Protein AF-A0A7C1V155-F1 (afdb_monomer_lite)

Sequence (134 aa):
MKTSPPARLCLLMAATVILTLLPLVWGLAGCGATTTGSPPTPTLTPHPTSTPTPPPTSTPTPAFTPTPTPLPPDVNPLTGERVDDPSLLDRVPVAIKISNWPGQYVWPQAGIASADLIFEHYNEGWFATRWTAV

Foldseek 3Di:
DDDDPDPVVVVVVVVVVVVVPVVPPPPDDDDDDDDDDDDDDDDDDDDDDDDDDDDDDDDDDDDDDDDDDDQPLQAAPLQRDGDPDSVVNVDDDDWDKAWPPPVVVRPPDPPQVVFSDWDWDDDDDVPTIIITTD

Secondary structure (DSSP, 8-state):
---PPPHHHHHHHHHHHHHHHGGGSSS---------PPPPP-PPPPPPPPPPPPPPPPPPPPPPPPPPPPPPTTB-TTT--B-SSGGGGGSPP--EEEE--SHHHHPSPSSGGG-S-EEEEEEETTTEEEEEE-

pLDDT: mean 80.4, std 15.49, range [43.09, 97.25]

Structure (mmCIF, N/CA/C/O backbone):
data_AF-A0A7C1V155-F1
#
_entry.id   AF-A0A7C1V155-F1
#
loop_
_atom_site.group_PDB
_atom_site.id
_atom_site.type_symbol
_atom_site.label_atom_id
_atom_site.label_alt_id
_atom_site.label_comp_id
_atom_site.label_asym_id
_atom_site.label_entity_id
_atom_site.label_seq_id
_atom_site.pdbx_PDB_ins_code
_atom_site.Cartn_x
_atom_site.Cartn_y
_atom_site.Cartn_z
_atom_site.occupancy
_atom_site.B_iso_or_equiv
_atom_site.auth_seq_id
_atom_site.auth_comp_id
_atom_site.auth_asym_id
_atom_site.auth_atom_id
_atom_site.pdbx_PDB_model_num
ATOM 1 N N . MET A 1 1 ? 65.572 19.579 4.184 1.00 43.09 1 MET A N 1
ATOM 2 C CA . MET A 1 1 ? 65.392 21.037 4.360 1.00 43.09 1 MET A CA 1
ATOM 3 C C . MET A 1 1 ? 63.973 21.272 4.855 1.00 43.09 1 MET A C 1
ATOM 5 O O . MET A 1 1 ? 63.038 20.899 4.165 1.00 43.09 1 MET A O 1
ATOM 9 N N . LYS A 1 2 ? 63.811 21.745 6.095 1.00 44.72 2 LYS A N 1
ATOM 10 C CA . LYS A 1 2 ? 62.513 21.890 6.772 1.00 44.72 2 LYS A CA 1
ATOM 11 C C . LYS A 1 2 ? 61.978 23.290 6.465 1.00 44.72 2 LYS A C 1
ATOM 13 O O . LYS A 1 2 ? 62.520 24.269 6.965 1.00 44.72 2 LYS A O 1
ATOM 18 N N . THR A 1 3 ? 61.002 23.395 5.568 1.00 55.34 3 THR A N 1
ATOM 19 C CA . THR A 1 3 ? 60.432 24.679 5.141 1.00 55.34 3 THR A CA 1
ATOM 20 C C . THR A 1 3 ? 59.519 25.220 6.238 1.00 55.34 3 THR A C 1
ATOM 22 O O . THR A 1 3 ? 58.494 24.615 6.550 1.00 55.34 3 THR A O 1
ATOM 25 N N . SER A 1 4 ? 59.919 26.332 6.855 1.00 57.22 4 SER A N 1
ATOM 26 C CA . SER A 1 4 ? 59.101 27.067 7.824 1.00 57.22 4 SER A CA 1
ATOM 27 C C . SER A 1 4 ? 57.820 27.587 7.151 1.00 57.22 4 SER A C 1
ATOM 29 O O . SER A 1 4 ? 57.912 28.106 6.034 1.00 57.22 4 SER A O 1
ATOM 31 N N . PRO A 1 5 ? 56.633 27.461 7.775 1.00 63.50 5 PRO A N 1
ATOM 32 C CA . PRO A 1 5 ? 55.402 28.009 7.218 1.00 63.50 5 PRO A CA 1
ATOM 33 C C . PRO A 1 5 ? 55.453 29.550 7.167 1.00 63.50 5 PRO A C 1
ATOM 35 O O . PRO A 1 5 ? 56.058 30.186 8.034 1.00 63.50 5 PRO A O 1
ATOM 38 N N . PRO A 1 6 ? 54.824 30.182 6.158 1.00 69.06 6 PRO A N 1
ATOM 39 C CA . PRO A 1 6 ? 54.899 31.626 5.963 1.00 69.06 6 PRO A CA 1
ATOM 40 C C . PRO A 1 6 ? 54.200 32.368 7.110 1.00 69.06 6 PRO A C 1
ATOM 42 O O . PRO A 1 6 ? 53.073 32.038 7.476 1.00 69.06 6 PRO A O 1
ATOM 45 N N . ALA A 1 7 ? 54.840 33.417 7.637 1.00 66.06 7 ALA A N 1
ATOM 46 C CA . ALA A 1 7 ? 54.410 34.186 8.816 1.00 66.06 7 ALA A CA 1
ATOM 47 C C . ALA A 1 7 ? 52.937 34.656 8.794 1.00 66.06 7 ALA A C 1
ATOM 49 O O . ALA A 1 7 ? 52.319 34.829 9.842 1.00 66.06 7 ALA A O 1
ATOM 50 N N . ARG A 1 8 ? 52.350 34.810 7.600 1.00 61.00 8 ARG A N 1
ATOM 51 C CA . ARG A 1 8 ? 50.940 35.183 7.401 1.00 61.00 8 ARG A CA 1
ATOM 52 C C . ARG A 1 8 ? 49.957 34.100 7.863 1.00 61.00 8 ARG A C 1
ATOM 54 O O . ARG A 1 8 ? 48.886 34.437 8.351 1.00 61.00 8 ARG A O 1
ATOM 61 N N . LEU A 1 9 ? 50.332 32.823 7.766 1.00 64.06 9 LEU A N 1
ATOM 62 C CA . LEU A 1 9 ? 49.499 31.699 8.197 1.00 64.06 9 LEU A CA 1
ATOM 63 C C . LEU A 1 9 ? 49.481 31.563 9.729 1.00 64.06 9 LEU A C 1
ATOM 65 O O . LEU A 1 9 ? 48.423 31.336 10.306 1.00 64.06 9 LEU A O 1
ATOM 69 N N . CYS A 1 10 ? 50.614 31.795 10.403 1.00 60.66 10 CYS A N 1
ATOM 70 C CA . CYS A 1 10 ? 50.661 31.849 11.870 1.00 60.66 10 CYS A CA 1
ATOM 71 C C . CYS A 1 10 ? 49.853 33.024 12.438 1.00 60.66 10 CYS A C 1
ATOM 73 O O . CYS A 1 10 ? 49.185 32.866 13.457 1.00 60.66 10 CYS A O 1
ATOM 75 N N . LEU A 1 11 ? 49.885 34.187 11.776 1.00 62.94 11 LEU A N 1
ATOM 76 C CA . LEU A 1 11 ? 49.153 35.373 12.227 1.00 62.94 11 LEU A CA 1
ATOM 77 C C . LEU A 1 11 ? 47.628 35.173 12.143 1.00 62.94 11 LEU A C 1
ATOM 79 O O . LEU A 1 11 ? 46.904 35.556 13.060 1.00 62.94 11 LEU A O 1
ATOM 83 N N . LEU A 1 12 ? 47.154 34.523 11.075 1.00 64.62 12 LEU A N 1
ATOM 84 C CA . LEU A 1 12 ? 45.737 34.195 10.886 1.00 64.62 12 LEU A CA 1
ATOM 85 C C . LEU A 1 12 ? 45.245 33.155 11.903 1.00 64.62 12 LEU A C 1
ATOM 87 O O . LEU A 1 12 ? 44.173 33.334 12.473 1.00 64.62 12 LEU A O 1
ATOM 91 N N . MET A 1 13 ? 46.051 32.129 12.200 1.00 65.38 13 MET A N 1
ATOM 92 C CA . MET A 1 13 ? 45.716 31.119 13.215 1.00 65.38 13 MET A CA 1
ATOM 93 C C . MET A 1 13 ? 45.670 31.709 14.634 1.00 65.38 13 MET A C 1
ATOM 95 O O . MET A 1 13 ? 44.776 31.376 15.414 1.00 65.38 13 MET A O 1
ATOM 99 N N . ALA A 1 14 ? 46.588 32.623 14.968 1.00 61.97 14 ALA A N 1
ATOM 100 C CA . ALA A 1 14 ? 46.597 33.305 16.262 1.00 61.97 14 ALA A CA 1
ATOM 101 C C . ALA A 1 14 ? 45.353 34.193 16.460 1.00 61.97 14 ALA A C 1
ATOM 103 O O . ALA A 1 14 ? 44.764 34.190 17.541 1.00 61.97 14 ALA A O 1
ATOM 104 N N . ALA A 1 15 ? 44.909 34.897 15.413 1.00 63.12 15 ALA A N 1
ATOM 105 C CA . ALA A 1 15 ? 43.724 35.754 15.469 1.00 63.12 15 ALA A CA 1
ATOM 106 C C . ALA A 1 15 ? 42.427 34.959 15.716 1.00 63.12 15 ALA A C 1
ATOM 108 O O . ALA A 1 15 ? 41.595 35.379 16.520 1.00 63.12 15 ALA A O 1
ATOM 109 N N . THR A 1 16 ? 42.272 33.784 15.094 1.00 60.75 16 THR A N 1
ATOM 110 C CA . THR A 1 16 ? 41.103 32.914 15.310 1.00 60.75 16 THR A CA 1
ATOM 111 C C . THR A 1 16 ? 41.056 32.305 16.710 1.00 60.75 16 THR A C 1
ATOM 113 O O . THR A 1 16 ? 39.979 32.236 17.295 1.00 60.75 16 THR A O 1
ATOM 116 N N . VAL A 1 17 ? 42.203 31.933 17.292 1.00 60.94 17 VAL A N 1
ATOM 117 C CA . VAL A 1 17 ? 42.261 31.388 18.663 1.00 60.94 17 VAL A CA 1
ATOM 118 C C . VAL A 1 17 ? 41.890 32.456 19.699 1.00 60.94 17 VAL A C 1
ATOM 120 O O . VAL A 1 17 ? 41.119 32.178 20.619 1.00 60.94 17 VAL A O 1
ATOM 123 N N . ILE A 1 18 ? 42.360 33.696 19.520 1.00 60.53 18 ILE A N 1
ATOM 124 C CA . ILE A 1 18 ? 42.034 34.823 20.412 1.00 60.53 18 ILE A CA 1
ATOM 125 C C . ILE A 1 18 ? 40.536 35.162 20.351 1.00 60.53 18 ILE A C 1
ATOM 127 O O . 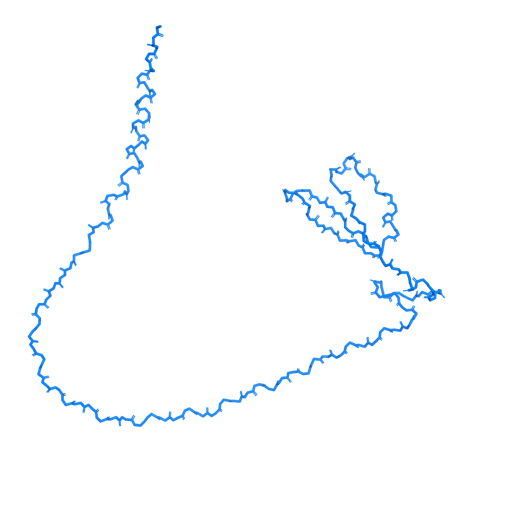ILE A 1 18 ? 39.919 35.393 21.390 1.00 60.53 18 ILE A O 1
ATOM 131 N N . LEU A 1 19 ? 39.924 35.123 19.160 1.00 58.81 19 LEU A N 1
ATOM 132 C CA . LEU A 1 19 ? 38.504 35.444 18.980 1.00 58.81 19 LEU A CA 1
ATOM 133 C C . LEU A 1 19 ? 37.567 34.399 19.619 1.00 58.81 19 LEU A C 1
ATOM 135 O O . LEU A 1 19 ? 36.478 34.748 20.067 1.00 58.81 19 LEU A O 1
ATOM 139 N N . THR A 1 20 ? 37.997 33.136 19.720 1.00 60.22 20 THR A N 1
ATOM 140 C CA . THR A 1 20 ? 37.206 32.058 20.347 1.00 60.22 20 THR A CA 1
ATOM 141 C C . THR A 1 20 ? 37.370 31.937 21.865 1.00 60.22 20 THR A C 1
ATOM 143 O O . THR A 1 20 ? 36.536 31.308 22.508 1.00 60.22 20 THR A O 1
ATOM 146 N N . LEU A 1 21 ? 38.411 32.534 22.460 1.00 56.19 21 LEU A N 1
ATOM 147 C CA . LEU A 1 21 ? 38.689 32.430 23.903 1.00 56.19 21 LEU A CA 1
ATOM 148 C C . LEU A 1 21 ? 38.106 33.586 24.738 1.00 56.19 21 LEU A C 1
ATOM 150 O O . LEU A 1 21 ? 37.981 33.454 25.955 1.00 56.19 21 LEU A O 1
ATOM 154 N N . LEU A 1 22 ? 37.704 34.697 24.110 1.00 58.53 22 LEU A N 1
ATOM 155 C CA . LEU A 1 22 ? 37.162 35.868 24.812 1.00 58.53 22 LEU A CA 1
ATOM 156 C C . LEU A 1 22 ? 35.783 35.692 25.496 1.00 58.53 22 LEU A C 1
ATOM 158 O O . LEU A 1 22 ? 35.579 36.346 26.519 1.00 58.53 22 LEU A O 1
ATOM 162 N N . PRO A 1 23 ? 34.836 34.847 25.037 1.00 55.00 23 PRO A N 1
ATOM 163 C CA . PRO A 1 23 ? 33.550 34.703 25.728 1.00 55.00 23 PRO A CA 1
ATOM 164 C C . PRO A 1 23 ? 33.573 33.739 26.932 1.00 55.00 23 PRO A C 1
ATOM 166 O O . PRO A 1 23 ? 32.577 33.646 27.644 1.00 55.00 23 PRO A O 1
ATOM 169 N N . LEU A 1 24 ? 34.688 33.045 27.214 1.00 53.03 24 LEU A N 1
ATOM 170 C CA . LEU A 1 24 ? 34.780 32.063 28.311 1.00 53.03 24 LEU A CA 1
ATOM 171 C C . LEU A 1 24 ? 35.110 32.689 29.687 1.00 53.03 24 LEU A C 1
ATOM 173 O O . LEU A 1 24 ? 35.006 32.021 30.712 1.00 53.03 24 LEU A O 1
ATOM 177 N N . VAL A 1 25 ? 35.482 33.975 29.740 1.00 57.62 25 VAL A N 1
ATOM 178 C CA . VAL A 1 25 ? 36.028 34.629 30.954 1.00 57.62 25 VAL A CA 1
ATOM 179 C C . VAL A 1 25 ? 34.992 35.466 31.733 1.00 57.62 25 VAL A C 1
ATOM 181 O O . VAL A 1 25 ? 35.276 35.937 32.829 1.00 57.62 25 VAL A O 1
ATOM 184 N N . TRP A 1 26 ? 33.757 35.617 31.244 1.00 56.62 26 TRP A N 1
ATOM 185 C CA . TRP A 1 26 ? 32.730 36.467 31.886 1.00 56.62 26 TRP A CA 1
ATOM 186 C C . TRP A 1 26 ? 31.637 35.724 32.674 1.00 56.62 26 TRP A C 1
ATOM 188 O O . TRP A 1 26 ? 30.650 36.327 33.084 1.00 56.62 26 TRP A O 1
ATOM 198 N N . GLY A 1 27 ? 31.813 34.427 32.943 1.00 58.34 27 GLY A N 1
ATOM 199 C CA . GLY A 1 27 ? 30.792 33.596 33.595 1.00 58.34 27 GLY A CA 1
ATOM 200 C C . GLY A 1 27 ? 30.803 33.524 35.131 1.00 58.34 27 GLY A C 1
ATOM 201 O O . GLY A 1 27 ? 29.938 32.853 35.684 1.00 58.34 27 GLY A O 1
ATOM 202 N N . LEU A 1 28 ? 31.746 34.150 35.847 1.00 61.31 28 LEU A N 1
ATOM 203 C CA . LEU A 1 28 ? 31.857 33.993 37.309 1.00 61.31 28 LEU A CA 1
ATOM 204 C C . LEU A 1 28 ? 31.858 35.335 38.052 1.00 61.31 28 LEU A C 1
ATOM 206 O O . LEU A 1 28 ? 32.905 35.856 38.422 1.00 61.31 28 LEU A O 1
ATOM 210 N N . ALA A 1 29 ? 30.665 35.865 38.323 1.00 59.09 29 ALA A N 1
ATOM 211 C CA . ALA A 1 29 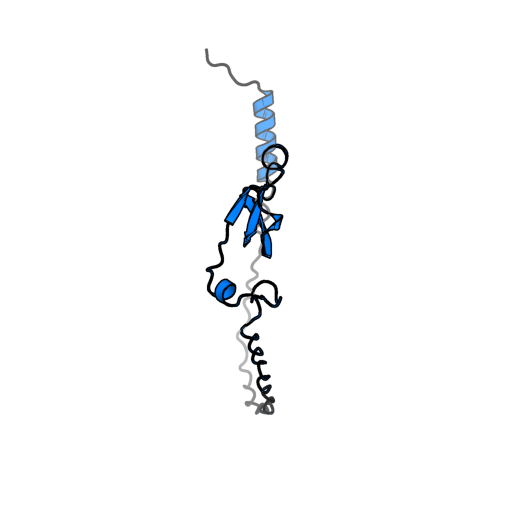? 30.464 36.934 39.303 1.00 59.09 29 ALA A CA 1
ATOM 212 C C . ALA A 1 29 ? 29.092 36.799 39.990 1.00 59.09 29 ALA A C 1
ATOM 214 O O . ALA A 1 29 ? 28.200 37.624 39.817 1.00 59.09 29 ALA A O 1
ATOM 215 N N . GLY A 1 30 ? 28.915 35.726 40.766 1.00 51.09 30 GLY A N 1
ATOM 216 C CA . GLY A 1 30 ? 27.822 35.595 41.734 1.00 51.09 30 GLY A CA 1
ATOM 217 C C . GLY A 1 30 ? 28.338 35.931 43.130 1.00 51.09 30 GLY A C 1
ATOM 218 O O . GLY A 1 30 ? 28.955 35.089 43.776 1.00 51.09 30 GLY A O 1
ATOM 219 N N . CYS A 1 31 ? 28.144 37.173 43.572 1.00 55.81 31 CYS A N 1
ATOM 220 C CA . CYS A 1 31 ? 28.574 37.651 44.884 1.00 55.81 31 CYS A CA 1
ATOM 221 C C . CYS A 1 31 ? 27.628 37.114 45.972 1.00 55.81 31 CYS A C 1
ATOM 223 O O . CYS A 1 31 ? 26.437 37.425 45.972 1.00 55.81 31 CYS A O 1
ATOM 225 N N . GLY A 1 32 ? 28.149 36.291 46.882 1.00 58.03 32 GLY A N 1
ATOM 226 C CA . GLY A 1 32 ? 27.426 35.813 48.057 1.00 58.03 32 GLY A CA 1
ATOM 227 C C . GLY A 1 32 ? 27.458 36.855 49.171 1.00 58.03 32 GLY A C 1
ATOM 228 O O . GLY A 1 32 ? 28.510 37.108 49.750 1.00 58.03 32 GLY A O 1
ATOM 229 N N . ALA A 1 33 ? 26.307 37.442 49.492 1.00 57.31 33 ALA A N 1
ATOM 230 C CA . ALA A 1 33 ? 26.134 38.234 50.703 1.00 57.31 33 ALA A CA 1
ATOM 231 C C . ALA A 1 33 ? 25.604 37.326 51.823 1.00 57.31 33 ALA A C 1
ATOM 233 O O . ALA A 1 33 ? 24.427 36.976 51.848 1.00 57.31 33 ALA A O 1
ATOM 234 N N . THR A 1 34 ? 26.469 36.930 52.757 1.00 54.16 34 THR A N 1
ATOM 235 C CA . THR A 1 34 ? 26.044 36.326 54.026 1.00 54.16 34 THR A CA 1
ATOM 236 C C . THR A 1 34 ? 25.777 37.433 55.038 1.00 54.16 34 THR A C 1
ATOM 238 O O . THR A 1 34 ? 26.703 37.974 55.641 1.00 54.16 34 THR A O 1
ATOM 241 N N . THR A 1 35 ? 24.506 37.785 55.221 1.00 54.34 35 THR A N 1
ATOM 242 C CA . THR A 1 35 ? 24.052 38.632 56.329 1.00 54.34 35 THR A CA 1
ATOM 243 C C . THR A 1 35 ? 23.811 37.755 57.556 1.00 54.34 35 THR A C 1
ATOM 245 O O . THR A 1 35 ? 22.903 36.927 57.568 1.00 54.34 35 THR A O 1
ATOM 248 N N . THR A 1 36 ? 24.621 37.937 58.599 1.00 57.44 36 THR A N 1
ATOM 249 C CA . THR A 1 36 ? 24.396 37.345 59.924 1.00 57.44 36 THR A CA 1
ATOM 250 C C . THR A 1 36 ? 23.190 38.026 60.574 1.00 57.44 36 THR A C 1
ATOM 252 O O . THR A 1 36 ? 23.284 39.159 61.041 1.00 57.44 36 THR A O 1
ATOM 255 N N . GLY A 1 37 ? 22.039 37.352 60.552 1.00 63.12 37 GLY A N 1
ATOM 256 C CA . GLY A 1 37 ? 20.806 37.789 61.209 1.00 63.12 37 GLY A CA 1
ATOM 257 C C . GLY A 1 37 ? 20.726 37.327 62.667 1.00 63.12 37 GLY A C 1
ATOM 258 O O . GLY A 1 37 ? 21.080 36.196 62.989 1.00 63.12 37 GLY A O 1
ATOM 259 N N . SER A 1 38 ? 20.254 38.227 63.533 1.00 61.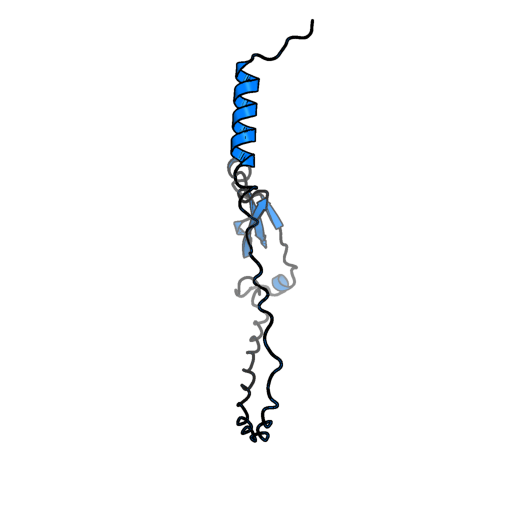69 38 SER A N 1
ATOM 260 C CA . SER A 1 38 ? 19.938 38.014 64.956 1.00 61.69 38 SER A CA 1
ATOM 261 C C . SER A 1 38 ? 18.978 36.826 65.175 1.00 61.69 38 SER A C 1
ATOM 263 O O . SER A 1 38 ? 18.128 36.587 64.312 1.00 61.69 38 SER A O 1
ATOM 265 N N . PRO A 1 39 ? 19.056 36.088 66.303 1.00 68.81 39 PRO A N 1
ATOM 266 C CA . PRO A 1 39 ? 18.163 34.960 66.557 1.00 68.81 39 PRO A CA 1
ATOM 267 C C . PRO A 1 39 ? 16.685 35.399 66.590 1.00 68.81 39 PRO A C 1
ATOM 269 O O . PRO A 1 39 ? 16.365 36.423 67.202 1.00 68.81 39 PRO A O 1
ATOM 272 N N . PRO A 1 40 ? 15.771 34.647 65.943 1.00 65.50 40 PRO A N 1
ATOM 273 C CA . PRO A 1 40 ? 14.361 35.004 65.898 1.00 65.50 40 PRO A CA 1
ATOM 274 C C . PRO A 1 40 ? 13.719 34.882 67.284 1.00 65.50 40 PRO A C 1
ATOM 276 O O . PRO A 1 40 ? 13.910 33.901 68.003 1.00 65.50 40 PRO A O 1
ATOM 279 N N . THR A 1 41 ? 12.920 35.883 67.646 1.00 74.75 41 THR A N 1
ATOM 280 C CA . THR A 1 41 ? 12.022 35.846 68.805 1.00 74.75 41 THR A CA 1
ATOM 281 C C . THR A 1 41 ? 10.994 34.718 68.622 1.00 74.75 41 THR A C 1
ATOM 283 O O . THR A 1 41 ? 10.439 34.590 67.525 1.00 74.75 41 THR A O 1
ATOM 286 N N . PRO A 1 42 ? 10.703 33.899 69.654 1.00 62.72 42 PRO A N 1
ATOM 287 C CA . PRO A 1 42 ? 9.702 32.843 69.545 1.00 62.72 42 PRO A CA 1
ATOM 288 C C . PRO A 1 42 ? 8.342 33.455 69.193 1.00 62.72 42 PRO A C 1
ATOM 290 O O . PRO A 1 42 ? 7.774 34.237 69.952 1.00 62.72 42 PRO A O 1
ATOM 293 N N . THR A 1 43 ? 7.846 33.115 68.007 1.00 73.44 43 THR A N 1
ATOM 294 C CA . THR A 1 43 ? 6.537 33.541 67.509 1.00 73.44 43 THR A CA 1
ATOM 295 C C . THR A 1 43 ? 5.528 32.444 67.831 1.00 73.44 43 THR A C 1
ATOM 297 O O . THR A 1 43 ? 5.794 31.269 67.573 1.00 73.44 43 THR A O 1
ATOM 300 N N . LEU A 1 44 ? 4.386 32.814 68.419 1.00 71.06 44 LEU A N 1
ATOM 301 C CA . LEU A 1 44 ? 3.300 31.880 68.719 1.00 71.06 44 LEU A CA 1
ATOM 302 C C . LEU A 1 44 ? 2.839 31.199 67.425 1.00 71.06 44 LEU A C 1
ATOM 304 O O . LEU A 1 44 ? 2.479 31.864 66.454 1.00 71.06 44 LEU A O 1
ATOM 308 N N . THR A 1 45 ? 2.880 29.869 67.409 1.00 74.81 45 THR A N 1
ATOM 309 C CA . THR A 1 45 ? 2.483 29.065 66.254 1.00 74.81 45 THR A CA 1
ATOM 310 C C . THR A 1 45 ? 0.969 29.196 66.049 1.00 74.81 45 THR A C 1
ATOM 312 O O . THR A 1 45 ? 0.219 28.950 66.997 1.00 74.81 45 THR A O 1
ATOM 315 N N . PRO A 1 46 ? 0.484 29.596 64.859 1.00 73.25 46 PRO A N 1
ATOM 316 C CA . PRO A 1 46 ? -0.948 29.679 64.610 1.00 73.25 46 PRO A CA 1
ATOM 317 C C . PRO A 1 46 ? -1.582 28.286 64.694 1.00 73.25 46 PRO A C 1
ATOM 319 O O . PRO A 1 46 ? -1.020 27.295 64.226 1.00 73.25 46 PRO A O 1
ATOM 322 N N . HIS A 1 47 ? -2.761 28.221 65.311 1.00 78.50 47 HIS A N 1
ATOM 323 C CA . HIS A 1 47 ? -3.560 27.003 65.407 1.00 78.50 47 HIS A CA 1
ATOM 324 C C . HIS A 1 47 ? -3.937 26.504 63.999 1.00 78.50 47 HIS A C 1
ATOM 326 O O . HIS A 1 47 ? -4.287 27.330 63.152 1.00 78.50 47 HIS A O 1
ATOM 332 N N . PRO A 1 48 ? -3.901 25.186 63.721 1.00 74.00 48 PRO A N 1
ATOM 333 C CA . PRO A 1 48 ? -4.264 24.662 62.410 1.00 74.00 48 PRO A CA 1
ATOM 334 C C . PRO A 1 48 ? -5.714 25.021 62.069 1.00 74.00 48 PRO A C 1
ATOM 336 O O . PRO A 1 48 ? -6.648 24.701 62.808 1.00 74.00 48 PRO A O 1
ATOM 339 N N . THR A 1 49 ? -5.898 25.704 60.943 1.00 79.56 49 THR A N 1
ATOM 340 C CA . THR A 1 49 ? -7.215 25.997 60.374 1.00 79.56 49 THR A CA 1
ATOM 341 C C . THR A 1 49 ? -7.685 24.778 59.587 1.00 79.56 49 THR A C 1
ATOM 343 O O . THR A 1 49 ? -6.962 24.277 58.723 1.00 79.56 49 THR A O 1
ATOM 346 N N . SER A 1 50 ? -8.891 24.282 59.868 1.00 77.38 50 SER A N 1
ATOM 347 C CA . SER A 1 50 ? -9.494 23.206 59.081 1.00 77.38 50 SER A CA 1
ATOM 348 C C . SER A 1 50 ? -9.718 23.686 57.644 1.00 77.38 50 SER A C 1
ATOM 350 O O . SER A 1 50 ? -10.422 24.662 57.392 1.00 77.38 50 SER A O 1
ATOM 352 N N . THR A 1 51 ? -9.076 23.017 56.688 1.00 82.31 51 THR A N 1
ATOM 353 C CA . THR A 1 51 ? -9.270 23.290 55.259 1.00 82.31 51 THR A CA 1
ATOM 354 C C . THR A 1 51 ? -10.507 22.520 54.784 1.00 82.31 51 THR A C 1
ATOM 356 O O . THR A 1 51 ? -10.595 21.321 55.064 1.00 82.31 51 THR A O 1
ATOM 359 N N . PRO A 1 52 ? -11.478 23.156 54.099 1.00 81.06 52 PRO A N 1
ATOM 360 C CA . PRO A 1 52 ? -12.641 22.452 53.571 1.00 81.06 52 PRO A CA 1
ATOM 361 C C . PRO A 1 52 ? -12.210 21.425 52.517 1.00 81.06 52 PRO A C 1
ATOM 363 O O . PRO A 1 52 ? -11.392 21.712 51.643 1.00 81.06 52 PRO A O 1
ATOM 366 N N . THR A 1 53 ? -12.759 20.215 52.601 1.00 84.38 53 THR A N 1
ATOM 367 C CA . THR A 1 53 ? -12.524 19.153 51.615 1.00 84.38 53 THR A CA 1
ATOM 368 C C . THR A 1 53 ? -13.204 19.522 50.291 1.00 84.38 53 THR A C 1
ATOM 370 O O . THR A 1 53 ? -14.370 19.926 50.319 1.00 84.38 53 THR A O 1
ATOM 373 N N . PRO A 1 54 ? -12.522 19.410 49.133 1.00 82.88 54 PRO A N 1
ATOM 374 C CA . PRO A 1 54 ? -13.145 19.702 47.848 1.00 82.88 54 PRO A CA 1
ATOM 375 C C . PRO A 1 54 ? -14.299 18.724 47.563 1.00 82.88 54 PRO A C 1
ATOM 377 O O . PRO A 1 54 ? -14.233 17.560 47.970 1.00 82.88 54 PRO A O 1
ATOM 380 N N . PRO A 1 55 ? -15.35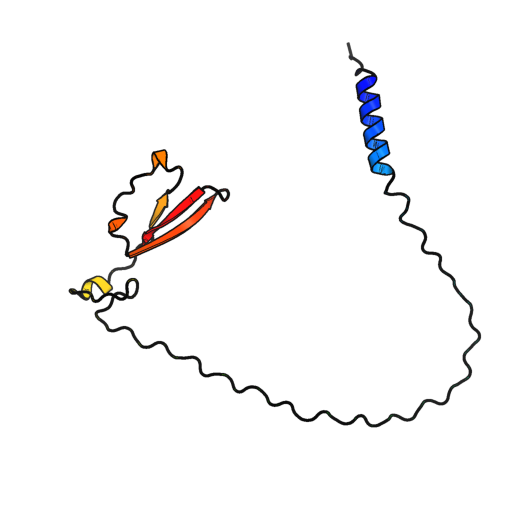8 19.174 46.866 1.00 86.19 55 PRO A N 1
ATOM 381 C CA . PRO A 1 55 ? -16.451 18.300 46.461 1.00 86.19 55 PRO A CA 1
ATOM 382 C C . PRO A 1 55 ? -15.953 17.217 45.487 1.00 86.19 55 PRO A C 1
ATOM 384 O O . PRO A 1 55 ? -14.981 17.445 44.762 1.00 86.19 55 PRO A O 1
ATOM 387 N N . PRO A 1 56 ? -16.609 16.043 45.439 1.00 82.69 56 PRO A N 1
ATOM 388 C CA . PRO A 1 56 ? -16.232 14.983 44.514 1.00 82.69 56 PRO A CA 1
ATOM 389 C C . PRO A 1 56 ? -16.404 15.444 43.061 1.00 82.69 56 PRO A C 1
ATOM 391 O O . PRO A 1 56 ? -17.472 15.908 42.662 1.00 82.69 56 PRO A O 1
ATOM 394 N N . THR A 1 57 ? -15.351 15.295 42.261 1.00 85.31 57 THR A N 1
ATOM 395 C CA . THR A 1 57 ? -15.372 15.571 40.821 1.00 85.31 57 THR A CA 1
ATOM 396 C C . THR A 1 57 ? -16.083 14.432 40.088 1.00 85.31 57 THR A C 1
ATOM 398 O O . THR A 1 57 ? -15.787 13.259 40.327 1.00 85.31 57 THR A O 1
ATOM 401 N N . SER A 1 58 ? -17.012 14.745 39.181 1.00 83.31 58 SER A N 1
ATOM 402 C CA . SER A 1 58 ? -17.637 13.729 38.330 1.00 83.31 58 SER A CA 1
ATOM 403 C C . SER A 1 58 ? -16.582 13.080 37.431 1.00 83.31 58 SER A C 1
ATOM 405 O O . SER A 1 58 ? -15.813 13.751 36.746 1.00 83.31 58 SER A O 1
ATOM 407 N N . THR A 1 59 ? -16.522 11.750 37.453 1.00 84.19 59 THR A N 1
ATOM 408 C CA . THR A 1 59 ? -15.648 10.986 36.555 1.00 84.19 59 THR A CA 1
ATOM 409 C C . THR A 1 59 ? -16.350 10.856 35.200 1.00 84.19 59 THR A C 1
ATOM 411 O O . THR A 1 59 ? -17.525 10.479 35.185 1.00 84.19 59 THR A O 1
ATOM 414 N N . PRO A 1 60 ? -15.693 11.167 34.067 1.00 81.75 60 PRO A N 1
ATOM 415 C CA . PRO A 1 60 ? -16.300 10.982 32.755 1.00 81.75 60 PRO A CA 1
ATOM 416 C C . PRO A 1 60 ? -16.615 9.500 32.538 1.00 81.75 60 PRO A C 1
ATOM 418 O O . PRO A 1 60 ? -15.767 8.631 32.746 1.00 81.75 60 PRO A O 1
ATOM 421 N N . THR A 1 61 ? -17.847 9.205 32.128 1.00 83.50 61 THR A N 1
ATOM 422 C CA . THR A 1 61 ? -18.232 7.856 31.713 1.00 83.50 61 THR A CA 1
ATOM 423 C C . THR A 1 61 ? -17.456 7.499 30.441 1.00 83.50 61 THR A C 1
ATOM 425 O O . THR A 1 61 ? -17.426 8.319 29.519 1.00 83.50 61 THR A O 1
ATOM 428 N N . PRO A 1 62 ? -16.810 6.322 30.360 1.00 81.69 62 PRO A N 1
ATOM 429 C CA . PRO A 1 62 ? -16.110 5.913 29.149 1.00 81.69 62 PRO A CA 1
ATOM 430 C C . PRO A 1 62 ? -17.083 5.885 27.964 1.00 81.69 62 PRO A C 1
ATOM 432 O O . PRO A 1 62 ? -18.168 5.308 28.051 1.00 81.69 62 PRO A O 1
ATOM 435 N N . ALA A 1 63 ? -16.700 6.542 26.869 1.00 82.56 63 ALA A N 1
ATOM 436 C CA . ALA A 1 63 ? -17.467 6.524 25.632 1.00 82.56 63 ALA A CA 1
ATOM 437 C C . ALA A 1 63 ? -17.466 5.109 25.035 1.00 82.56 63 ALA A C 1
ATOM 439 O O . ALA A 1 63 ? -16.441 4.426 25.048 1.00 82.56 63 ALA A O 1
ATOM 440 N N . PHE A 1 64 ? -18.608 4.674 24.500 1.00 81.44 64 PHE A N 1
ATOM 441 C CA . PHE A 1 64 ? -18.699 3.407 23.780 1.00 81.44 64 PHE A CA 1
ATOM 442 C C . PHE A 1 64 ? -17.807 3.446 22.536 1.00 81.44 64 PHE A C 1
ATOM 444 O O . PHE A 1 64 ? -17.976 4.306 21.670 1.00 81.44 64 PHE A O 1
ATOM 451 N N . THR A 1 65 ? -16.878 2.499 22.431 1.00 83.38 65 THR A N 1
ATOM 452 C CA . THR A 1 65 ? -16.110 2.283 21.204 1.00 83.38 65 THR A CA 1
ATOM 453 C C . THR A 1 65 ? -17.030 1.625 20.171 1.00 83.38 65 THR A C 1
ATOM 455 O O . THR A 1 65 ? -17.587 0.562 20.464 1.00 83.38 65 THR A O 1
ATOM 458 N N . PRO A 1 66 ? -17.231 2.211 18.977 1.00 82.19 66 PRO A N 1
ATOM 459 C CA . PRO A 1 66 ? -18.022 1.563 17.939 1.00 82.19 66 PRO A CA 1
ATOM 460 C C . PRO A 1 66 ? -17.374 0.231 17.548 1.00 82.19 66 PRO A C 1
ATOM 462 O O . PRO A 1 66 ? -16.160 0.146 17.367 1.00 82.19 66 PRO A O 1
ATOM 465 N N . THR A 1 67 ? 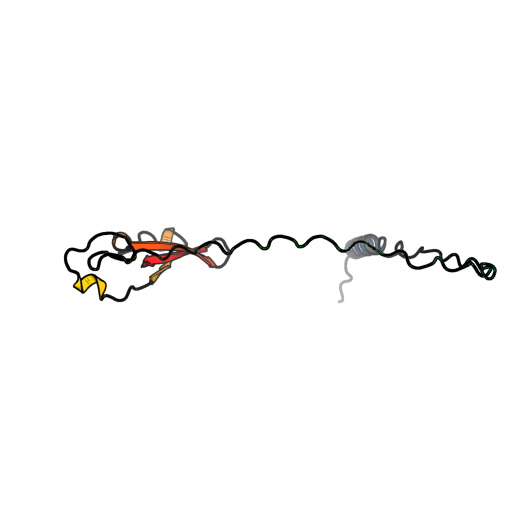-18.191 -0.814 17.424 1.00 84.44 67 THR A N 1
ATOM 466 C CA . THR A 1 67 ? -17.742 -2.092 16.859 1.00 84.44 67 THR A CA 1
ATOM 467 C C . THR A 1 67 ? -17.809 -1.986 15.335 1.00 84.44 67 THR A C 1
ATOM 469 O O . THR A 1 67 ? -18.837 -1.533 14.826 1.00 84.44 67 THR A O 1
ATOM 472 N N . PRO A 1 68 ? -16.752 -2.359 14.593 1.00 82.25 68 PRO A N 1
ATOM 473 C CA . PRO A 1 68 ? -16.790 -2.328 13.138 1.00 82.25 68 PRO A CA 1
ATOM 474 C C . PRO A 1 68 ? -17.855 -3.296 12.614 1.00 82.25 68 PRO A C 1
ATOM 476 O O . PRO A 1 68 ? -17.938 -4.445 13.051 1.00 82.25 68 PRO A O 1
ATOM 479 N N . THR A 1 69 ? -18.670 -2.826 11.672 1.00 85.75 69 THR A N 1
ATOM 480 C CA . THR A 1 69 ? -19.606 -3.682 10.940 1.00 85.75 69 THR A CA 1
ATOM 481 C C . THR A 1 69 ? -18.808 -4.718 10.140 1.00 85.75 69 THR A C 1
ATOM 483 O O . THR A 1 69 ? -17.877 -4.323 9.434 1.00 85.75 69 THR A O 1
ATOM 486 N N . PRO A 1 70 ? -19.139 -6.020 10.219 1.00 87.56 70 PRO A N 1
ATOM 487 C CA . PRO A 1 70 ? -18.483 -7.039 9.406 1.00 87.56 70 PRO A CA 1
ATOM 488 C C . PRO A 1 70 ? -18.637 -6.737 7.913 1.00 87.56 70 PRO A C 1
ATOM 490 O O . PRO A 1 70 ? -19.722 -6.358 7.464 1.00 87.56 70 PRO A O 1
ATOM 493 N N . LEU A 1 71 ? -17.562 -6.925 7.147 1.00 88.19 71 LEU A N 1
ATOM 494 C CA . LEU A 1 71 ? -17.619 -6.832 5.690 1.00 88.19 71 LEU A CA 1
ATOM 495 C C . LEU A 1 71 ? -18.435 -8.013 5.127 1.00 88.19 71 LEU A C 1
ATOM 497 O O . LEU A 1 71 ? -18.345 -9.118 5.674 1.00 88.19 71 LEU A O 1
ATOM 501 N N . PRO A 1 72 ? -19.229 -7.820 4.057 1.00 93.06 72 PRO A N 1
ATOM 502 C CA . PRO A 1 72 ? -19.863 -8.934 3.359 1.00 93.06 72 PRO A CA 1
ATOM 503 C C . PRO A 1 72 ? -18.821 -9.938 2.835 1.00 93.06 72 PRO A C 1
ATOM 505 O O . PRO A 1 72 ? -17.701 -9.541 2.513 1.00 93.06 72 PRO A O 1
ATOM 508 N N . PRO A 1 73 ? -19.175 -11.231 2.724 1.00 92.56 73 PRO A N 1
ATOM 509 C CA . PRO A 1 73 ? -18.226 -12.284 2.362 1.00 92.56 73 PRO A CA 1
ATOM 510 C C . PRO A 1 73 ? -17.728 -12.199 0.913 1.00 92.56 73 PRO A C 1
ATOM 512 O O . PRO A 1 73 ? -16.769 -12.876 0.577 1.00 92.56 73 PRO A O 1
ATOM 515 N N . ASP A 1 74 ? -18.380 -11.408 0.060 1.00 95.19 74 ASP A N 1
ATOM 516 C CA . ASP A 1 74 ? -18.057 -11.207 -1.354 1.00 95.19 74 ASP A CA 1
ATOM 517 C C . ASP A 1 74 ? -17.332 -9.877 -1.621 1.00 95.19 74 ASP A C 1
ATOM 519 O O . ASP A 1 74 ? -17.256 -9.445 -2.767 1.00 95.19 74 ASP A O 1
ATOM 523 N N . VAL A 1 75 ? -16.820 -9.205 -0.584 1.00 95.75 75 VAL A N 1
ATOM 524 C CA . VAL A 1 75 ? -16.166 -7.894 -0.703 1.00 95.75 75 VAL A CA 1
ATOM 525 C C . VAL A 1 75 ? -14.672 -7.997 -0.402 1.00 95.75 75 VAL A C 1
ATOM 527 O O . VAL A 1 75 ? -14.276 -8.498 0.650 1.00 95.75 75 VAL A O 1
ATOM 530 N N . ASN A 1 76 ? -13.837 -7.475 -1.306 1.00 94.81 76 ASN A N 1
ATOM 531 C CA . ASN A 1 76 ? -12.392 -7.389 -1.104 1.00 94.81 76 ASN A CA 1
ATOM 532 C C . ASN A 1 76 ? -12.087 -6.396 0.038 1.00 94.81 76 ASN A C 1
ATOM 534 O O . ASN A 1 76 ? -12.480 -5.230 -0.046 1.00 94.81 76 ASN A O 1
ATOM 538 N N . PRO A 1 77 ? -11.373 -6.810 1.102 1.00 92.56 77 PRO A N 1
ATOM 539 C CA . PRO A 1 77 ? -11.071 -5.935 2.232 1.00 92.56 77 PRO A CA 1
ATOM 540 C C . PRO A 1 77 ? -10.104 -4.788 1.898 1.00 92.56 77 PRO A C 1
ATOM 542 O O . PRO A 1 77 ? -10.045 -3.825 2.659 1.00 92.56 77 PRO A O 1
ATOM 545 N N . LEU A 1 78 ? -9.343 -4.875 0.801 1.00 94.00 78 LEU A N 1
ATOM 546 C CA . LEU 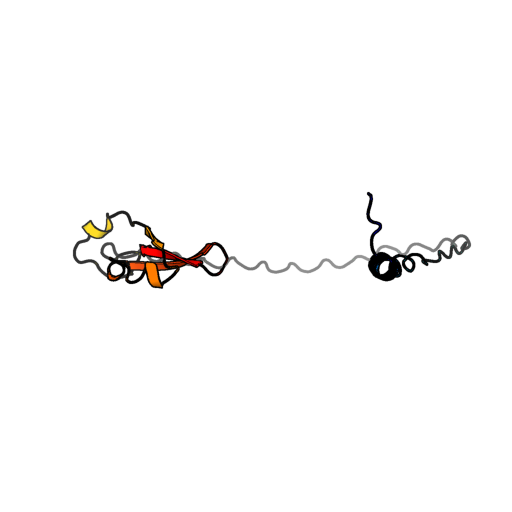A 1 78 ? -8.377 -3.853 0.386 1.00 94.00 78 LEU A CA 1
ATOM 547 C C . LEU A 1 78 ? -9.012 -2.748 -0.463 1.00 94.00 78 LEU A C 1
ATOM 549 O O . LEU A 1 78 ? -8.642 -1.585 -0.316 1.00 94.00 78 LEU A O 1
ATOM 553 N N . THR A 1 79 ? -9.970 -3.100 -1.324 1.00 93.69 79 THR A N 1
ATOM 554 C CA . THR A 1 79 ? -10.602 -2.160 -2.268 1.00 93.69 79 THR A CA 1
ATOM 555 C C . THR A 1 79 ? -12.025 -1.770 -1.870 1.00 93.69 79 THR A C 1
ATOM 557 O O . THR A 1 79 ? -12.510 -0.713 -2.266 1.00 93.69 79 THR A O 1
ATOM 560 N N . GLY A 1 80 ? -12.711 -2.598 -1.076 1.00 93.62 80 GLY A N 1
ATOM 561 C CA . GLY A 1 80 ? -14.131 -2.436 -0.756 1.00 93.62 80 GLY A CA 1
ATOM 562 C C . GLY A 1 80 ? -15.076 -2.807 -1.905 1.00 93.62 80 GLY A C 1
ATOM 563 O O . GLY A 1 80 ? -16.285 -2.596 -1.793 1.00 93.62 80 GLY A O 1
ATOM 564 N N . GLU A 1 81 ? -14.554 -3.363 -3.000 1.00 94.25 81 GLU A N 1
ATOM 565 C CA . GLU A 1 81 ? -15.341 -3.778 -4.161 1.00 94.25 81 GLU A CA 1
ATOM 566 C C . GLU A 1 81 ? -15.868 -5.206 -4.008 1.00 94.25 81 GLU A C 1
ATOM 568 O O . GLU A 1 81 ? -15.248 -6.051 -3.356 1.00 94.25 81 GLU A O 1
ATOM 573 N N . ARG A 1 82 ? -17.021 -5.484 -4.631 1.00 95.75 82 ARG A N 1
ATOM 574 C CA . ARG A 1 82 ? -17.535 -6.853 -4.736 1.00 95.75 82 ARG A CA 1
ATOM 575 C C . ARG A 1 82 ? -16.748 -7.639 -5.771 1.00 95.75 82 ARG A C 1
ATOM 577 O O . ARG A 1 82 ? -16.433 -7.118 -6.836 1.00 95.75 82 ARG A O 1
ATOM 584 N N . VAL A 1 83 ? -16.498 -8.902 -5.465 1.00 94.88 83 VAL A N 1
ATOM 585 C CA . VAL A 1 83 ? -15.766 -9.822 -6.328 1.00 94.88 83 VAL A CA 1
ATOM 586 C C . VAL A 1 83 ? -16.715 -10.897 -6.854 1.00 94.88 83 VAL A C 1
ATOM 588 O O . VAL A 1 83 ? -17.439 -11.516 -6.078 1.00 94.88 83 VAL A O 1
ATOM 591 N N . ASP A 1 84 ? -16.697 -11.134 -8.169 1.00 94.94 84 ASP A N 1
ATOM 592 C CA . ASP A 1 84 ? -17.571 -12.125 -8.820 1.00 94.94 84 ASP A CA 1
ATOM 593 C C . ASP A 1 84 ? -17.260 -13.570 -8.390 1.00 94.94 84 ASP A C 1
ATOM 595 O O . ASP A 1 84 ? -18.165 -14.393 -8.252 1.00 94.94 84 ASP A O 1
ATOM 599 N N . ASP A 1 85 ? -15.978 -13.878 -8.174 1.00 95.44 85 ASP A N 1
ATOM 600 C CA . ASP A 1 85 ? -15.492 -15.171 -7.689 1.00 95.44 85 ASP A CA 1
ATOM 601 C C . ASP A 1 85 ? -14.927 -15.030 -6.262 1.00 95.44 85 ASP A C 1
ATOM 603 O O . ASP A 1 85 ? -13.803 -14.545 -6.089 1.00 95.44 85 ASP A O 1
ATOM 607 N N . PRO A 1 86 ? -15.663 -15.475 -5.225 1.00 93.50 86 PRO A N 1
ATOM 608 C CA . PRO A 1 86 ? -15.214 -15.384 -3.838 1.00 93.50 86 PRO A CA 1
ATOM 609 C C . PRO A 1 86 ? -13.908 -16.131 -3.542 1.00 93.50 86 PRO A C 1
ATOM 611 O O . PRO A 1 86 ? -13.223 -15.771 -2.590 1.00 93.50 86 PRO A O 1
ATOM 614 N N . SER A 1 87 ? -13.512 -17.123 -4.351 1.00 94.94 87 SER A N 1
ATOM 615 C CA . SER A 1 87 ? -12.243 -17.843 -4.142 1.00 94.94 87 SER A CA 1
ATOM 616 C C . SER A 1 87 ? -11.010 -16.949 -4.333 1.00 94.94 87 SER A C 1
ATOM 618 O O . SER A 1 87 ? -9.916 -17.263 -3.860 1.00 94.94 87 SER A O 1
ATOM 620 N N . LEU A 1 88 ? -11.171 -15.793 -4.988 1.00 92.69 88 LEU A N 1
ATOM 621 C CA . LEU A 1 88 ? -10.124 -14.779 -5.100 1.00 92.69 88 LEU A CA 1
ATOM 622 C C . LEU A 1 88 ? -9.794 -14.135 -3.746 1.00 92.69 88 LEU A C 1
ATOM 624 O O . LEU A 1 88 ? -8.667 -13.676 -3.570 1.00 92.69 88 LEU A O 1
ATOM 628 N N . LEU A 1 89 ? -10.732 -14.138 -2.793 1.00 94.75 89 LEU A N 1
ATOM 629 C CA . LEU A 1 89 ? -10.540 -13.591 -1.446 1.00 94.75 89 LEU A CA 1
ATOM 630 C C . LEU A 1 89 ? -9.686 -14.501 -0.550 1.00 94.75 89 LEU A C 1
ATOM 632 O O . LEU A 1 89 ? -9.140 -14.030 0.444 1.00 94.75 89 LEU A O 1
ATOM 636 N N . ASP A 1 90 ? -9.499 -15.769 -0.931 1.00 95.25 90 ASP A N 1
ATOM 637 C CA . ASP A 1 90 ? -8.592 -16.702 -0.248 1.00 95.25 90 ASP A CA 1
ATOM 638 C C . ASP A 1 90 ? -7.116 -16.493 -0.646 1.00 95.25 90 ASP A C 1
ATOM 640 O O . ASP A 1 90 ? -6.212 -17.164 -0.136 1.00 95.25 90 ASP A O 1
ATOM 644 N N . ARG A 1 91 ? -6.837 -15.569 -1.577 1.00 94.81 91 ARG A N 1
ATOM 645 C CA . ARG A 1 91 ? -5.473 -15.250 -2.010 1.00 94.81 91 ARG A CA 1
ATOM 646 C C . ARG A 1 91 ? -4.758 -14.421 -0.950 1.00 94.81 91 ARG A C 1
ATOM 648 O O . ARG A 1 91 ? -5.270 -13.419 -0.464 1.00 94.81 91 ARG A O 1
ATOM 655 N N . VAL A 1 92 ? -3.520 -14.805 -0.643 1.00 95.56 92 VAL A N 1
ATOM 656 C CA . VAL A 1 92 ? -2.651 -14.029 0.248 1.00 95.56 92 VAL A CA 1
ATOM 657 C C . VAL A 1 92 ? -2.197 -12.753 -0.476 1.00 95.56 92 VAL A C 1
ATOM 659 O O . VAL A 1 92 ? -1.583 -12.876 -1.540 1.00 95.56 92 VAL A O 1
ATOM 662 N N . PRO A 1 93 ? -2.441 -11.548 0.077 1.00 95.31 93 PRO A N 1
ATOM 663 C CA . PRO A 1 93 ? -1.932 -10.306 -0.499 1.00 95.31 93 PRO A CA 1
ATOM 664 C C . PRO A 1 93 ? -0.401 -10.300 -0.552 1.00 95.31 93 PRO A C 1
ATOM 666 O O . PRO A 1 93 ? 0.261 -10.725 0.400 1.00 95.31 93 PRO A O 1
ATOM 669 N N . VAL A 1 94 ? 0.176 -9.793 -1.643 1.00 95.44 94 VAL A N 1
ATOM 670 C CA . VAL A 1 94 ? 1.631 -9.756 -1.837 1.00 95.44 94 VAL A CA 1
ATOM 671 C C . VAL A 1 94 ? 2.105 -8.314 -1.891 1.00 95.44 94 VAL A C 1
ATOM 673 O O . VAL A 1 94 ? 1.892 -7.619 -2.871 1.00 95.44 94 VAL A O 1
ATOM 676 N N . ALA A 1 95 ? 2.826 -7.880 -0.860 1.00 96.50 95 ALA A N 1
ATOM 677 C CA . ALA A 1 95 ? 3.443 -6.560 -0.840 1.00 96.50 95 ALA A CA 1
ATOM 678 C C . ALA A 1 95 ? 4.808 -6.579 -1.555 1.00 96.50 95 ALA A C 1
ATOM 680 O O . ALA A 1 95 ? 5.788 -7.124 -1.040 1.00 96.50 95 ALA A O 1
ATOM 681 N N . ILE A 1 96 ? 4.890 -5.961 -2.733 1.00 95.81 96 ILE A N 1
ATOM 682 C CA . ILE A 1 96 ? 6.100 -5.881 -3.558 1.00 95.81 96 ILE A CA 1
ATOM 683 C C . ILE A 1 96 ? 6.726 -4.497 -3.429 1.00 95.81 96 ILE A C 1
ATOM 685 O O . ILE A 1 96 ? 6.090 -3.470 -3.668 1.00 95.81 96 ILE A O 1
ATOM 689 N N . LYS A 1 97 ? 8.022 -4.467 -3.107 1.00 95.25 97 LYS A N 1
ATOM 690 C CA . LYS A 1 97 ? 8.795 -3.228 -3.040 1.00 95.25 97 LYS A CA 1
ATOM 691 C C . LYS A 1 97 ? 9.408 -2.897 -4.398 1.00 95.25 97 LYS A C 1
ATOM 693 O O . LYS A 1 97 ? 10.283 -3.613 -4.877 1.00 95.25 97 LYS A O 1
ATOM 698 N N . ILE A 1 98 ? 8.980 -1.792 -4.994 1.00 95.38 98 ILE A N 1
ATOM 699 C CA . ILE A 1 98 ? 9.328 -1.383 -6.358 1.00 95.38 98 ILE A CA 1
ATOM 700 C C . ILE A 1 98 ? 10.189 -0.117 -6.311 1.00 95.38 98 ILE A C 1
ATOM 702 O O . ILE A 1 98 ? 9.866 0.841 -5.606 1.00 95.38 98 ILE A O 1
ATOM 706 N N . SER A 1 99 ? 11.303 -0.104 -7.052 1.00 93.94 99 SER A N 1
ATOM 707 C CA . SER A 1 99 ? 12.146 1.093 -7.182 1.00 93.94 99 SER A CA 1
ATOM 708 C C . SER A 1 99 ? 11.410 2.201 -7.927 1.00 93.94 99 SER A C 1
ATOM 710 O O . SER A 1 99 ? 10.923 1.963 -9.027 1.00 93.94 99 SER A O 1
ATOM 712 N N . ASN A 1 100 ? 11.356 3.405 -7.347 1.00 94.75 100 ASN A N 1
ATOM 713 C CA . ASN A 1 100 ? 10.775 4.586 -7.995 1.00 94.75 100 ASN A CA 1
ATOM 714 C C . ASN A 1 100 ? 11.827 5.665 -8.322 1.00 94.75 100 ASN A C 1
ATOM 716 O O . ASN A 1 100 ? 11.520 6.665 -8.962 1.00 94.75 100 ASN A O 1
ATOM 720 N N . TRP A 1 101 ? 13.087 5.454 -7.922 1.00 94.75 101 TRP A N 1
ATOM 721 C CA . TRP A 1 101 ? 14.175 6.404 -8.137 1.00 94.75 101 TRP A CA 1
ATOM 722 C C . TRP A 1 101 ? 15.464 5.728 -8.648 1.00 94.75 101 TRP A C 1
ATOM 724 O O . TRP A 1 101 ? 15.797 4.634 -8.183 1.00 94.75 101 TRP A O 1
ATOM 734 N N . PRO A 1 102 ? 16.229 6.385 -9.545 1.00 93.56 102 PRO A N 1
ATOM 735 C CA . PRO A 1 102 ? 15.884 7.625 -10.239 1.00 93.56 102 PRO A CA 1
ATOM 736 C C . PRO A 1 102 ? 15.010 7.332 -11.474 1.00 93.56 102 PRO A C 1
ATOM 738 O O . PRO A 1 102 ? 15.219 6.336 -12.173 1.00 93.56 102 PRO A O 1
ATOM 741 N N . GLY A 1 103 ? 14.006 8.183 -11.717 1.00 92.19 103 GLY A N 1
ATOM 742 C CA . GLY A 1 103 ? 12.908 7.906 -12.657 1.00 92.19 103 GLY A CA 1
ATOM 743 C C . GLY A 1 103 ? 13.361 7.533 -14.073 1.00 92.19 103 GLY A C 1
ATOM 744 O O . GLY A 1 103 ? 12.757 6.667 -14.698 1.00 92.19 103 GLY A O 1
ATOM 745 N N . GLN A 1 104 ? 14.485 8.083 -14.548 1.00 95.12 104 GLN A N 1
ATOM 746 C CA . GLN A 1 104 ? 15.021 7.799 -15.884 1.00 95.12 104 GLN A CA 1
ATOM 747 C C . GLN A 1 104 ? 15.440 6.338 -16.122 1.00 95.12 104 GLN A C 1
ATOM 749 O O . GLN A 1 104 ? 15.632 5.960 -17.274 1.00 95.12 104 GLN A O 1
ATOM 754 N N . TYR A 1 105 ? 15.629 5.532 -15.070 1.00 93.75 105 TYR A N 1
ATOM 755 C CA . TYR A 1 105 ? 16.042 4.126 -15.205 1.00 93.75 105 TYR A CA 1
ATOM 756 C C . TYR A 1 105 ? 14.946 3.123 -14.847 1.00 93.75 105 TYR A C 1
ATOM 758 O O . TYR A 1 105 ? 15.062 1.955 -15.205 1.00 93.75 105 TYR A O 1
ATOM 766 N N . VAL A 1 106 ? 13.923 3.547 -14.104 1.00 94.44 106 VAL A N 1
ATOM 767 C CA . VAL A 1 106 ? 12.932 2.635 -13.506 1.00 94.44 106 VAL A CA 1
ATOM 768 C C . VAL A 1 106 ? 11.520 2.834 -14.051 1.00 94.44 106 VAL A C 1
ATOM 770 O O . VAL A 1 106 ? 10.646 2.018 -13.770 1.00 94.44 106 VAL A O 1
ATOM 773 N N . TRP A 1 107 ? 11.285 3.895 -14.828 1.00 94.38 107 TRP A N 1
ATOM 774 C CA . TRP A 1 107 ? 10.006 4.132 -15.492 1.00 94.38 107 TRP A CA 1
ATOM 775 C C . TRP A 1 107 ? 10.035 3.675 -16.957 1.00 94.38 107 TRP A C 1
ATOM 777 O O . TRP A 1 107 ? 11.036 3.904 -17.640 1.00 94.38 107 TRP A O 1
ATOM 787 N N . PRO A 1 108 ? 8.930 3.097 -17.472 1.00 94.31 108 PRO A N 1
ATOM 788 C CA . PRO A 1 108 ? 7.684 2.758 -16.768 1.00 94.31 108 PRO A CA 1
ATOM 789 C C . PRO A 1 108 ? 7.770 1.438 -15.976 1.00 94.31 108 PRO A C 1
ATOM 791 O O . PRO A 1 108 ? 8.468 0.505 -16.367 1.00 94.31 108 PRO A O 1
ATOM 794 N N . GLN A 1 109 ? 7.007 1.338 -14.886 1.00 93.00 109 GLN A N 1
ATOM 795 C CA . GLN A 1 109 ? 6.882 0.118 -14.085 1.00 93.00 109 GLN A CA 1
ATOM 796 C C . GLN A 1 109 ? 5.973 -0.910 -14.770 1.00 93.00 109 GLN A C 1
ATOM 798 O O . GLN A 1 109 ? 4.925 -0.571 -15.322 1.00 93.00 109 GLN A O 1
ATOM 803 N N . ALA A 1 110 ? 6.336 -2.188 -14.677 1.00 92.25 110 ALA A N 1
ATOM 804 C CA . ALA A 1 110 ? 5.504 -3.289 -15.151 1.00 92.25 110 ALA A CA 1
ATOM 805 C C . ALA A 1 110 ? 4.477 -3.701 -14.085 1.00 92.25 110 ALA A C 1
ATOM 807 O O . ALA A 1 110 ? 4.812 -3.807 -12.908 1.00 92.25 110 ALA A O 1
ATOM 808 N N . GLY A 1 111 ? 3.235 -3.958 -14.505 1.00 92.25 111 GLY A N 1
ATOM 809 C CA . GLY A 1 111 ? 2.194 -4.525 -13.637 1.00 92.25 111 GLY A CA 1
ATOM 810 C C . GLY A 1 111 ? 1.610 -3.572 -12.592 1.00 92.25 111 GLY A C 1
ATOM 811 O O . GLY A 1 111 ? 0.780 -3.987 -11.799 1.00 92.25 111 GLY A O 1
ATOM 812 N N . ILE A 1 112 ? 1.981 -2.288 -12.587 1.00 93.38 112 ILE A N 1
ATOM 813 C CA . ILE A 1 112 ? 1.495 -1.358 -11.555 1.00 93.38 112 ILE A CA 1
ATOM 814 C C . ILE A 1 112 ? -0.022 -1.115 -11.625 1.00 93.38 112 ILE A C 1
ATOM 816 O O . ILE A 1 112 ? -0.649 -0.837 -10.613 1.00 93.38 112 ILE A O 1
ATOM 820 N N . ALA A 1 113 ? -0.622 -1.270 -12.808 1.00 93.75 113 ALA A N 1
ATOM 821 C CA . ALA A 1 113 ? -2.062 -1.117 -13.013 1.00 93.75 113 ALA A CA 1
ATOM 822 C C . ALA A 1 113 ? -2.905 -2.247 -12.392 1.00 93.75 113 ALA A C 1
ATOM 824 O O . ALA A 1 113 ? -4.124 -2.127 -12.369 1.00 93.75 113 ALA A O 1
ATOM 825 N N . SER A 1 114 ? -2.283 -3.340 -11.933 1.00 93.31 114 SER A N 1
ATOM 826 C CA . SER A 1 114 ? -2.975 -4.437 -11.246 1.00 93.31 114 SER A CA 1
ATOM 827 C C . SER A 1 114 ? -2.805 -4.411 -9.727 1.00 93.31 114 SER A C 1
ATOM 829 O O . SER A 1 114 ? -3.210 -5.368 -9.081 1.00 93.31 114 SER A O 1
ATOM 831 N N . ALA A 1 115 ? -2.146 -3.391 -9.171 1.00 95.88 115 ALA A N 1
ATOM 832 C CA . ALA A 1 115 ? -2.042 -3.226 -7.726 1.00 95.88 115 ALA A CA 1
ATOM 833 C C . ALA A 1 115 ? -3.328 -2.591 -7.185 1.00 95.88 115 ALA A C 1
ATOM 835 O O . ALA A 1 115 ? -3.802 -1.598 -7.742 1.00 95.88 115 ALA A O 1
ATOM 836 N N . ASP A 1 116 ? -3.843 -3.124 -6.081 1.00 96.12 116 ASP A N 1
ATOM 837 C CA . ASP A 1 116 ? -5.009 -2.569 -5.389 1.00 96.12 116 ASP A CA 1
ATOM 838 C C . ASP A 1 116 ? -4.604 -1.321 -4.592 1.00 96.12 116 ASP A C 1
ATOM 840 O O . ASP A 1 116 ? -5.325 -0.324 -4.538 1.00 96.12 116 ASP A O 1
ATOM 844 N N . LEU A 1 117 ? -3.417 -1.367 -3.974 1.00 96.44 117 LEU A N 1
ATOM 845 C CA . LEU A 1 117 ? -2.882 -0.298 -3.134 1.00 96.44 117 LEU A CA 1
ATOM 846 C C . LEU A 1 117 ? -1.425 -0.012 -3.486 1.00 96.44 117 LEU A C 1
ATOM 848 O O . LEU A 1 117 ? -0.618 -0.923 -3.665 1.00 96.44 117 LEU A O 1
ATOM 852 N N . ILE A 1 118 ? -1.060 1.271 -3.514 1.00 96.94 118 ILE A N 1
ATOM 853 C CA . ILE A 1 118 ? 0.321 1.713 -3.714 1.00 96.94 118 ILE A CA 1
ATOM 854 C C . ILE A 1 118 ? 0.673 2.720 -2.630 1.00 96.94 118 ILE A C 1
ATOM 856 O O . ILE A 1 118 ? 0.101 3.806 -2.548 1.00 96.94 118 ILE A O 1
ATOM 860 N N . PHE A 1 119 ? 1.665 2.368 -1.820 1.00 96.81 119 PHE A N 1
ATOM 861 C CA . PHE A 1 119 ? 2.233 3.256 -0.817 1.00 96.81 119 PHE A CA 1
ATOM 862 C C . PHE A 1 119 ? 3.593 3.744 -1.286 1.00 96.81 119 PHE A C 1
ATOM 864 O O . PHE A 1 119 ? 4.511 2.946 -1.481 1.00 96.81 119 PHE A O 1
ATOM 871 N N . GLU A 1 120 ? 3.755 5.054 -1.427 1.00 95.31 120 GLU A N 1
ATOM 872 C CA . GLU A 1 120 ? 5.065 5.649 -1.654 1.00 95.31 120 GLU A CA 1
ATOM 873 C C . GLU A 1 120 ? 5.720 6.021 -0.328 1.00 95.31 120 GLU A C 1
ATOM 875 O O . GLU A 1 120 ? 5.152 6.731 0.498 1.00 95.31 120 GLU A O 1
ATOM 880 N N . HIS A 1 121 ? 6.942 5.534 -0.131 1.00 94.81 121 HIS A N 1
ATOM 881 C CA . HIS A 1 121 ? 7.750 5.859 1.037 1.00 94.81 121 HIS A CA 1
ATOM 882 C C . HIS A 1 121 ? 9.165 6.270 0.620 1.00 94.81 121 HIS A C 1
ATOM 884 O O . HIS A 1 121 ? 9.697 5.807 -0.401 1.00 94.81 121 HIS A O 1
ATOM 890 N N . TYR A 1 122 ? 9.817 7.083 1.449 1.00 94.56 122 TYR A N 1
ATOM 891 C CA . TYR A 1 122 ? 11.257 7.281 1.345 1.00 94.56 122 TYR A CA 1
ATOM 892 C C . TYR A 1 122 ? 11.980 5.972 1.624 1.00 94.56 122 TYR A C 1
ATOM 894 O O . TYR A 1 122 ? 11.626 5.234 2.543 1.00 94.56 122 TYR A O 1
ATOM 902 N N . ASN A 1 123 ? 12.999 5.683 0.826 1.00 86.56 123 ASN A N 1
ATOM 903 C CA . ASN A 1 123 ? 13.840 4.528 1.073 1.00 86.56 123 ASN A CA 1
ATOM 904 C C . ASN A 1 123 ? 15.186 4.912 1.668 1.00 86.56 123 ASN A C 1
ATOM 906 O O . ASN A 1 123 ? 15.577 4.340 2.677 1.00 86.56 123 ASN A O 1
ATOM 910 N N . GLU A 1 124 ? 15.861 5.897 1.075 1.00 79.62 124 GLU A N 1
ATOM 911 C CA . GLU A 1 124 ? 17.210 6.309 1.458 1.00 79.62 124 GLU A CA 1
ATOM 912 C C . GLU A 1 124 ? 17.390 7.813 1.177 1.00 79.62 124 GLU A C 1
ATOM 914 O O . GLU A 1 124 ? 16.914 8.337 0.169 1.00 79.62 124 GLU A O 1
ATOM 919 N N . GLY A 1 125 ? 18.063 8.527 2.084 1.00 82.88 125 GLY A N 1
ATOM 920 C CA . GLY A 1 125 ? 18.540 9.895 1.844 1.00 82.88 125 GLY A CA 1
ATOM 921 C C . GLY A 1 125 ? 17.481 10.994 1.698 1.00 82.88 125 GLY A C 1
ATOM 922 O O . GLY A 1 125 ? 17.839 12.072 1.242 1.00 82.88 125 GLY A O 1
ATOM 923 N N . TRP A 1 126 ? 16.210 10.765 2.061 1.00 79.94 126 TRP A N 1
ATOM 924 C CA . TRP A 1 126 ? 15.094 11.735 1.946 1.00 79.94 126 TRP A CA 1
ATOM 925 C C . TRP A 1 126 ? 14.735 12.176 0.508 1.00 79.94 126 TRP A C 1
ATOM 927 O O . TRP A 1 126 ? 13.693 12.780 0.298 1.00 79.94 126 TRP A O 1
ATOM 937 N N . PHE A 1 127 ? 15.539 11.850 -0.505 1.00 87.75 127 PHE A N 1
ATOM 938 C CA . PHE A 1 127 ? 15.241 12.170 -1.908 1.00 87.75 127 PHE A CA 1
ATOM 939 C C . PHE A 1 127 ? 14.850 10.945 -2.742 1.00 87.75 127 PHE A C 1
ATOM 941 O O . PHE A 1 127 ? 14.205 11.102 -3.774 1.00 87.75 127 PHE A O 1
ATOM 948 N N . ALA A 1 128 ? 15.229 9.729 -2.329 1.00 93.56 128 ALA A N 1
ATOM 949 C CA . ALA A 1 128 ? 14.891 8.514 -3.062 1.00 93.56 128 ALA A CA 1
ATOM 950 C C . ALA A 1 128 ? 13.622 7.874 -2.496 1.00 93.56 128 ALA A C 1
ATOM 952 O O . ALA A 1 128 ? 13.547 7.556 -1.302 1.00 93.56 128 ALA A O 1
ATOM 953 N N . THR A 1 129 ? 12.650 7.617 -3.367 1.00 95.50 129 THR A N 1
ATOM 954 C CA . THR A 1 129 ? 11.411 6.922 -3.015 1.00 95.50 129 THR A CA 1
ATOM 955 C C . THR A 1 129 ? 11.354 5.517 -3.611 1.00 95.50 129 THR A C 1
ATOM 957 O O . THR A 1 129 ? 12.037 5.168 -4.579 1.00 95.50 129 THR A O 1
ATOM 960 N N . ARG A 1 130 ? 10.546 4.668 -2.980 1.00 95.31 130 ARG A N 1
ATOM 961 C CA . ARG A 1 130 ? 10.154 3.340 -3.465 1.00 95.31 130 ARG A CA 1
ATOM 962 C C . ARG A 1 130 ? 8.674 3.148 -3.169 1.00 95.31 130 ARG A C 1
ATOM 964 O O . ARG A 1 130 ? 8.167 3.696 -2.189 1.00 95.31 130 ARG A O 1
ATOM 971 N N . TRP A 1 131 ? 8.018 2.347 -3.990 1.00 96.44 131 TRP A N 1
ATOM 972 C CA . TRP A 1 131 ? 6.635 1.955 -3.776 1.00 96.44 131 TRP A CA 1
ATOM 973 C C . TRP A 1 131 ? 6.566 0.617 -3.054 1.00 96.44 131 TRP A C 1
ATOM 975 O O . TRP A 1 131 ? 7.423 -0.241 -3.256 1.00 96.44 131 TRP A O 1
ATOM 985 N N . THR A 1 132 ? 5.551 0.445 -2.220 1.00 97.12 132 THR A N 1
ATOM 986 C CA . THR A 1 132 ? 5.054 -0.863 -1.798 1.00 97.12 132 THR A CA 1
ATOM 987 C C . THR A 1 132 ? 3.699 -1.038 -2.461 1.00 97.12 132 THR A C 1
ATOM 989 O O . THR A 1 132 ? 2.759 -0.330 -2.106 1.00 97.12 132 THR A O 1
ATOM 992 N N . ALA A 1 133 ? 3.642 -1.904 -3.468 1.00 97.25 133 ALA A N 1
ATOM 993 C CA . ALA A 1 133 ? 2.423 -2.239 -4.190 1.00 97.25 133 ALA A CA 1
ATOM 994 C C . ALA A 1 133 ? 1.861 -3.545 -3.626 1.00 97.25 133 ALA A C 1
ATOM 996 O O . ALA A 1 133 ? 2.638 -4.478 -3.409 1.00 97.25 133 ALA A O 1
ATOM 997 N N . VAL A 1 134 ? 0.559 -3.578 -3.357 1.00 96.12 134 VAL A N 1
ATOM 998 C CA . VAL A 1 134 ? -0.174 -4.760 -2.879 1.00 96.12 134 VAL A CA 1
ATOM 999 C C . VAL A 1 134 ? -1.090 -5.261 -3.980 1.00 96.12 134 VAL A C 1
ATOM 1001 O O . VAL A 1 134 ? -1.766 -4.398 -4.588 1.00 96.12 134 VAL A O 1
#

Radius of gyration: 38.16 Å; chains: 1; bounding box: 85×56×86 Å